Protein AF-A0AAD5C8G3-F1 (afdb_monomer_lite)

pLDDT: mean 83.05, std 10.78, range [48.31, 94.31]

Organism: Ambrosia artemisiifolia (NCBI:txid4212)

Sequence (54 aa):
MIMSYIKVPSCLILAVTPANSDLANSDALQIAGNADPDGYRTIGVITKVQMQYT

Foldseek 3Di:
DVLVQLLPPPDAQEQEDEPVDDPVPRPSVVSNCVNPVPCPRYDYHYHNPPPPDD

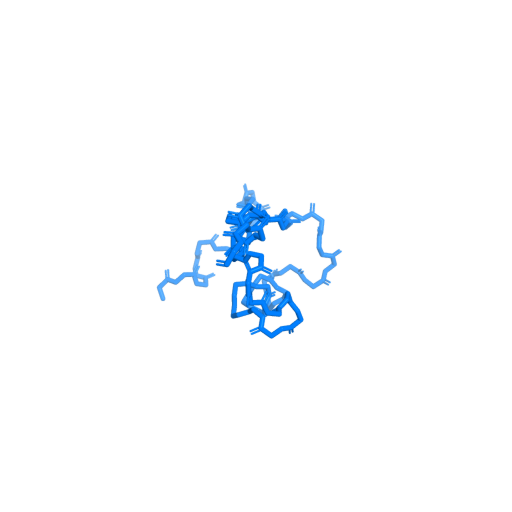Secondary struc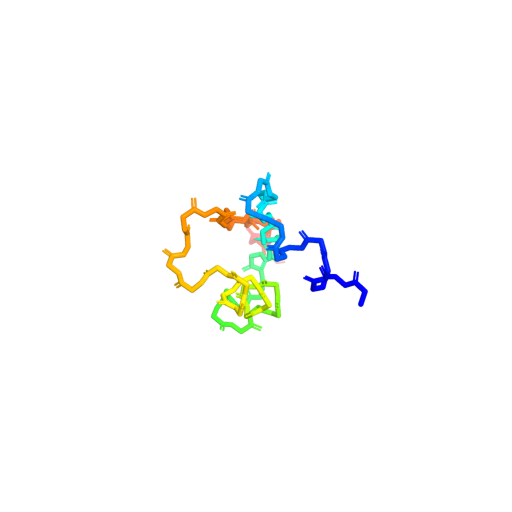ture (DSSP, 8-state):
--HHHHTSTTPPEEEEEETTS-GGG-HHHHHHHHH-TT-TTEEEEEE-------

Radius of gyration: 12.68 Å; chains: 1; bounding box: 28×18×38 Å

InterPro domains:
  IPR022812 Dynamin [PR00195] (18-36)
  IPR022812 Dynamin [PR00195] (37-53)
  IPR022812 Dynamin [PTHR11566] (1-49)
  IPR027417 P-loop containing nucleoside triphosphate hydrolase [G3DSA:3.40.50.300] (1-52)
  IPR027417 P-loop containing nucleoside triphosphate hydrolase [SSF52540] (1-48)
  IPR030381 Dynamin-type guanine nucleotide-binding (G) domain [PS51718] (1-54)
  IPR045063 Dynamin, N-terminal [PF00350] (1-49)

Structure (mmCIF, N/CA/C/O backbone):
data_AF-A0AAD5C8G3-F1
#
_entry.id   AF-A0AAD5C8G3-F1
#
loop_
_atom_site.group_PDB
_atom_site.id
_atom_site.type_symbol
_atom_site.label_atom_id
_atom_site.label_alt_id
_atom_site.label_comp_id
_atom_site.label_asym_id
_atom_site.label_entity_id
_atom_site.label_seq_id
_atom_site.pdbx_PDB_ins_code
_atom_site.Cartn_x
_atom_site.Cartn_y
_atom_site.Cartn_z
_atom_site.occupancy
_atom_site.B_iso_or_equiv
_atom_site.auth_seq_id
_atom_site.auth_comp_id
_atom_site.auth_asym_id
_atom_site.auth_atom_id
_atom_site.pdbx_PDB_model_num
ATOM 1 N N . MET A 1 1 ? 4.803 9.430 11.687 1.00 74.38 1 MET A N 1
ATOM 2 C CA . MET A 1 1 ? 4.029 10.541 11.090 1.00 74.38 1 MET A CA 1
ATOM 3 C C . MET A 1 1 ? 3.013 10.098 10.026 1.00 74.38 1 MET A C 1
ATOM 5 O O . MET A 1 1 ? 2.040 10.806 9.871 1.00 74.38 1 MET A O 1
ATOM 9 N N . ILE A 1 2 ? 3.129 8.938 9.356 1.00 82.81 2 ILE A N 1
ATOM 10 C CA . ILE A 1 2 ? 2.094 8.454 8.402 1.00 82.81 2 ILE A CA 1
ATOM 11 C C . ILE A 1 2 ? 1.004 7.588 9.060 1.00 82.81 2 ILE A C 1
ATOM 13 O O . ILE A 1 2 ? -0.176 7.717 8.747 1.00 82.81 2 ILE A O 1
ATOM 17 N N . MET A 1 3 ? 1.398 6.764 10.039 1.00 83.19 3 MET A N 1
ATOM 18 C CA . MET A 1 3 ? 0.512 5.806 10.715 1.00 83.19 3 MET A CA 1
ATOM 19 C C . MET A 1 3 ? -0.711 6.459 11.369 1.00 83.19 3 MET A C 1
ATOM 21 O O . MET A 1 3 ? -1.777 5.858 11.402 1.00 83.19 3 MET A O 1
ATOM 25 N N . SER A 1 4 ? -0.581 7.691 11.866 1.00 86.56 4 SER A N 1
ATOM 26 C CA . SER A 1 4 ? -1.688 8.416 12.499 1.00 86.56 4 SER A CA 1
ATOM 27 C C . SER A 1 4 ? -2.792 8.812 11.513 1.00 86.56 4 SER A C 1
ATOM 29 O O . SER A 1 4 ? -3.937 8.937 11.927 1.00 86.56 4 SER A O 1
ATOM 31 N N . TYR A 1 5 ? -2.468 8.975 10.224 1.00 87.56 5 TYR A N 1
ATOM 32 C CA . TYR A 1 5 ? -3.437 9.317 9.179 1.00 87.56 5 TYR A CA 1
ATOM 33 C C . TYR A 1 5 ? -4.079 8.066 8.579 1.00 87.56 5 TYR A C 1
ATOM 35 O O . TYR A 1 5 ? -5.300 7.975 8.500 1.00 87.56 5 TYR A O 1
ATOM 43 N N . ILE A 1 6 ? -3.272 7.059 8.231 1.00 89.38 6 ILE A N 1
ATOM 44 C CA . ILE A 1 6 ? -3.770 5.845 7.563 1.00 89.38 6 ILE A CA 1
ATOM 45 C C . ILE A 1 6 ? -4.553 4.911 8.500 1.00 89.38 6 ILE A C 1
ATOM 47 O O .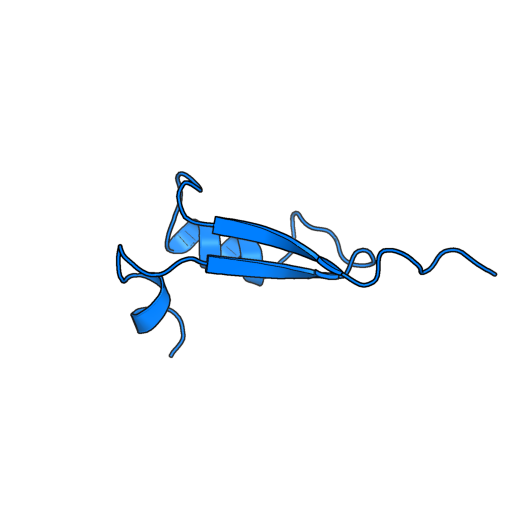 ILE A 1 6 ? -5.312 4.062 8.041 1.00 89.38 6 ILE A O 1
ATOM 51 N N . LYS A 1 7 ? -4.427 5.070 9.824 1.00 86.69 7 LYS A N 1
ATOM 52 C CA . LYS A 1 7 ? -5.258 4.347 10.805 1.00 86.69 7 LYS A CA 1
ATOM 53 C C . LYS A 1 7 ? -6.681 4.895 10.924 1.00 86.69 7 LYS A C 1
ATOM 55 O O . LYS A 1 7 ? -7.521 4.235 11.526 1.00 86.69 7 LYS A O 1
ATOM 60 N N . VAL A 1 8 ? -6.966 6.073 10.366 1.00 90.88 8 VAL A N 1
ATOM 61 C CA . VAL A 1 8 ? -8.321 6.630 10.373 1.00 90.88 8 VAL A CA 1
ATOM 62 C C . VAL A 1 8 ? -9.202 5.802 9.424 1.00 90.88 8 VAL A C 1
ATOM 64 O O . VAL A 1 8 ? -8.840 5.668 8.256 1.00 90.88 8 VAL A O 1
ATOM 67 N N . PRO A 1 9 ? -10.361 5.274 9.865 1.00 85.25 9 PRO A N 1
ATOM 68 C CA . PRO A 1 9 ? -11.195 4.393 9.037 1.00 85.25 9 PRO A CA 1
ATOM 69 C C . PRO A 1 9 ? -11.706 5.037 7.742 1.00 85.25 9 PRO A C 1
ATOM 71 O O . PRO A 1 9 ? -11.893 4.350 6.747 1.00 85.25 9 PRO A O 1
ATOM 74 N N . SER A 1 10 ? -11.905 6.359 7.738 1.00 89.94 10 SER A N 1
ATOM 75 C CA . SER A 1 10 ? -12.322 7.132 6.561 1.00 89.94 10 SER A CA 1
ATOM 76 C C . SER A 1 10 ? -11.172 7.504 5.616 1.00 89.94 10 SER A C 1
ATOM 78 O O . SER A 1 10 ? -11.404 8.153 4.598 1.00 89.94 10 SER A O 1
ATOM 80 N N . CYS A 1 11 ? -9.931 7.127 5.936 1.00 91.00 11 CYS A N 1
ATOM 81 C CA . CYS A 1 11 ? -8.773 7.381 5.089 1.00 91.00 11 CYS A CA 1
ATOM 82 C C . CYS A 1 11 ? -8.626 6.272 4.041 1.00 91.00 11 CYS A C 1
ATOM 84 O O . CYS A 1 11 ? -8.478 5.097 4.388 1.00 91.00 11 CYS A O 1
ATOM 86 N N . LEU A 1 12 ? -8.637 6.676 2.769 1.00 92.31 12 LEU A N 1
ATOM 87 C CA . LEU A 1 12 ? -8.293 5.831 1.630 1.00 92.31 12 LEU A CA 1
ATOM 88 C C . LEU A 1 12 ? -6.773 5.843 1.427 1.00 92.31 12 LEU A C 1
ATOM 90 O O . LEU A 1 12 ? -6.163 6.911 1.334 1.00 92.31 12 LEU A O 1
ATOM 94 N N . ILE A 1 13 ? -6.165 4.664 1.339 1.00 92.94 13 ILE A N 1
ATOM 95 C CA . ILE A 1 13 ? -4.724 4.496 1.161 1.00 92.94 13 ILE A CA 1
ATOM 96 C C . ILE A 1 13 ? -4.433 4.292 -0.326 1.00 92.94 13 ILE A C 1
ATOM 98 O O . ILE A 1 13 ? -4.931 3.354 -0.941 1.00 92.94 13 ILE A O 1
ATOM 102 N N . LEU A 1 14 ? -3.605 5.160 -0.909 1.00 93.06 14 LEU A N 1
ATOM 103 C CA . LEU A 1 14 ? -3.150 5.039 -2.294 1.00 93.06 14 LEU A CA 1
ATOM 104 C C . LEU A 1 14 ? -1.685 4.583 -2.302 1.00 93.06 14 LEU A C 1
ATOM 106 O O . LEU A 1 14 ? -0.772 5.387 -2.106 1.00 93.06 14 LEU A O 1
ATOM 110 N N . ALA A 1 15 ? -1.458 3.284 -2.479 1.00 91.19 15 ALA A N 1
ATOM 111 C CA . ALA A 1 15 ? -0.126 2.690 -2.463 1.00 91.19 15 ALA A CA 1
ATOM 112 C C . ALA A 1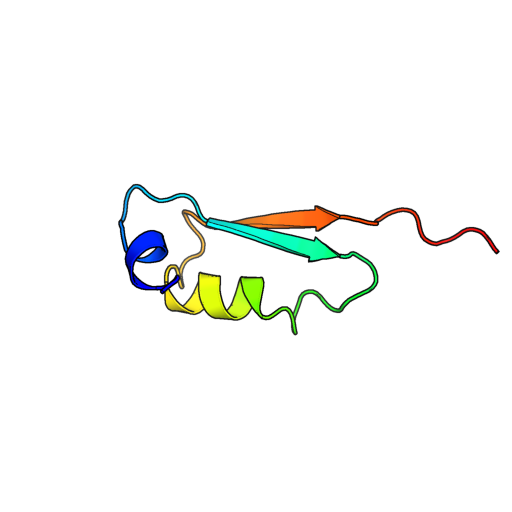 15 ? 0.511 2.811 -3.855 1.00 91.19 15 ALA A C 1
ATOM 114 O O . ALA A 1 15 ? 0.276 1.984 -4.734 1.00 91.19 15 ALA A O 1
ATOM 115 N N . VAL A 1 16 ? 1.275 3.885 -4.069 1.00 90.12 16 VAL A N 1
ATOM 116 C CA . VAL A 1 16 ? 1.921 4.172 -5.357 1.00 90.12 16 VAL A CA 1
ATOM 117 C C . VAL A 1 16 ? 3.259 3.437 -5.457 1.00 90.12 16 VAL A C 1
ATOM 119 O O . VAL A 1 16 ? 4.198 3.753 -4.728 1.00 90.12 16 VAL A O 1
ATOM 122 N N . THR A 1 17 ? 3.370 2.510 -6.405 1.00 87.50 17 THR A N 1
ATOM 123 C CA . THR A 1 17 ? 4.589 1.738 -6.674 1.00 87.50 17 THR A CA 1
ATOM 124 C C . THR A 1 17 ? 5.003 1.924 -8.136 1.00 87.50 17 THR A C 1
ATOM 126 O O . THR A 1 17 ? 4.156 1.901 -9.031 1.00 87.50 17 THR A O 1
ATOM 129 N N . PRO A 1 18 ? 6.287 2.161 -8.438 1.00 86.25 18 PRO A N 1
ATOM 130 C CA . PRO A 1 18 ? 6.737 2.223 -9.820 1.00 86.25 18 PRO A CA 1
ATOM 131 C C . PRO A 1 18 ? 6.855 0.811 -10.421 1.00 86.25 18 PRO A C 1
ATOM 133 O O . PRO A 1 18 ? 7.254 -0.124 -9.741 1.00 86.25 18 PRO A O 1
ATOM 136 N N . ALA A 1 19 ? 6.537 0.655 -11.706 1.00 84.12 19 ALA A N 1
ATOM 137 C CA . ALA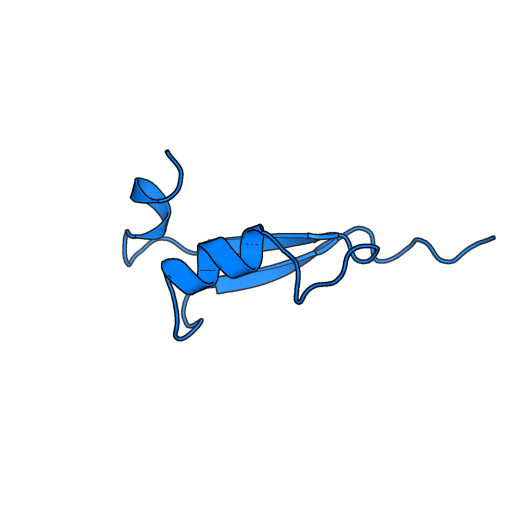 A 1 19 ? 6.476 -0.633 -12.404 1.00 84.12 19 ALA A CA 1
ATOM 138 C C . ALA A 1 19 ? 7.838 -1.323 -12.565 1.00 84.12 19 ALA A C 1
ATOM 140 O O . ALA A 1 19 ? 7.893 -2.508 -12.869 1.00 84.12 19 ALA A O 1
ATOM 141 N N . ASN A 1 20 ? 8.931 -0.578 -12.392 1.00 80.12 20 ASN A N 1
ATOM 142 C CA . ASN A 1 20 ? 10.291 -1.108 -12.411 1.00 80.12 20 ASN A CA 1
ATOM 143 C C . ASN A 1 20 ? 10.731 -1.687 -11.054 1.00 80.12 20 ASN A C 1
ATOM 145 O O . ASN A 1 20 ? 11.840 -2.203 -10.956 1.00 80.12 20 ASN A O 1
ATOM 149 N N . SER A 1 21 ? 9.911 -1.551 -10.010 1.00 71.19 21 SER A N 1
ATOM 150 C CA . SER A 1 21 ? 10.164 -2.104 -8.683 1.00 71.19 21 SER A CA 1
ATOM 151 C C . SER A 1 21 ? 9.145 -3.191 -8.366 1.00 71.19 21 SER A C 1
ATOM 153 O O . SER A 1 21 ? 7.967 -3.072 -8.702 1.00 71.19 21 SER A O 1
ATOM 155 N N . ASP A 1 22 ? 9.596 -4.244 -7.690 1.00 73.81 22 ASP A N 1
ATOM 156 C CA . ASP A 1 22 ? 8.741 -5.359 -7.299 1.00 73.81 22 ASP A CA 1
ATOM 157 C C . ASP A 1 22 ? 7.616 -4.906 -6.360 1.00 73.81 22 ASP A C 1
ATOM 159 O O . ASP A 1 22 ? 7.854 -4.388 -5.266 1.00 73.81 22 ASP A O 1
ATOM 163 N N . LEU A 1 23 ? 6.369 -5.160 -6.766 1.00 68.06 23 LEU A N 1
ATOM 164 C CA . LEU A 1 23 ? 5.168 -4.813 -6.000 1.00 68.06 23 LEU A CA 1
ATOM 165 C C . LEU A 1 23 ? 5.147 -5.478 -4.614 1.00 68.06 23 LEU A C 1
ATOM 167 O O . LEU A 1 23 ? 4.742 -4.858 -3.633 1.00 68.06 23 LEU A O 1
ATOM 171 N N . ALA A 1 24 ? 5.632 -6.721 -4.528 1.00 66.94 24 ALA A N 1
ATOM 172 C CA . ALA A 1 24 ? 5.682 -7.501 -3.292 1.00 66.94 24 ALA A CA 1
ATOM 173 C C . ALA A 1 24 ? 6.684 -6.952 -2.260 1.00 66.94 24 ALA A C 1
ATOM 175 O O . ALA A 1 24 ? 6.534 -7.209 -1.068 1.00 66.94 24 ALA A O 1
ATOM 176 N N . ASN A 1 25 ? 7.679 -6.175 -2.702 1.00 71.38 25 ASN A N 1
ATOM 177 C CA . ASN A 1 25 ? 8.678 -5.564 -1.826 1.00 71.38 25 ASN A CA 1
ATOM 178 C C . ASN A 1 25 ? 8.455 -4.053 -1.651 1.00 71.38 25 ASN A C 1
ATOM 180 O O . ASN A 1 25 ? 9.350 -3.327 -1.229 1.00 71.38 25 ASN A O 1
ATOM 184 N N . SER A 1 26 ? 7.272 -3.554 -2.018 1.00 76.75 26 SER A N 1
ATOM 185 C CA . SER A 1 26 ? 6.967 -2.135 -1.904 1.00 76.75 26 SER A CA 1
ATOM 186 C C . SER A 1 26 ? 6.679 -1.752 -0.452 1.00 76.75 26 SER A C 1
ATOM 188 O O . SER A 1 26 ? 5.687 -2.197 0.129 1.00 76.75 26 SER A O 1
ATOM 190 N N . ASP A 1 27 ? 7.489 -0.842 0.097 1.00 81.88 27 ASP A N 1
ATOM 191 C CA . ASP A 1 27 ? 7.278 -0.257 1.431 1.00 81.88 27 ASP A CA 1
ATOM 192 C C . ASP A 1 27 ? 5.873 0.349 1.580 1.00 81.88 27 ASP A C 1
ATOM 194 O O . ASP A 1 27 ? 5.260 0.278 2.645 1.00 81.88 27 ASP A O 1
ATOM 198 N N . ALA A 1 28 ? 5.326 0.907 0.493 1.00 84.25 28 ALA A N 1
ATOM 199 C CA . ALA A 1 28 ? 3.986 1.484 0.472 1.00 84.25 28 ALA A CA 1
ATOM 200 C C . ALA A 1 28 ? 2.900 0.428 0.734 1.00 84.25 28 ALA A C 1
ATOM 202 O O . ALA A 1 28 ? 2.005 0.677 1.540 1.00 84.25 28 ALA A O 1
ATOM 203 N N . LEU A 1 29 ? 2.995 -0.754 0.108 1.00 85.31 29 LEU A N 1
ATOM 204 C CA . LEU A 1 29 ? 2.055 -1.852 0.353 1.00 85.31 29 LEU A CA 1
ATOM 205 C C . LEU A 1 29 ? 2.246 -2.473 1.737 1.00 85.31 29 LEU A C 1
ATOM 207 O O . LEU A 1 29 ? 1.254 -2.800 2.379 1.00 85.31 29 LEU A O 1
ATOM 211 N N . GLN A 1 30 ? 3.482 -2.608 2.225 1.00 88.00 30 GLN A N 1
ATOM 212 C CA . GLN A 1 30 ? 3.725 -3.141 3.572 1.00 88.00 30 GLN A CA 1
ATOM 213 C C . GLN A 1 30 ? 3.134 -2.229 4.653 1.00 88.00 30 GLN A C 1
ATOM 215 O O . GLN A 1 30 ? 2.462 -2.684 5.580 1.00 88.00 30 GLN A O 1
ATOM 220 N N . ILE A 1 31 ? 3.336 -0.916 4.523 1.00 88.50 31 ILE A N 1
ATOM 221 C CA . ILE A 1 31 ? 2.774 0.069 5.451 1.00 88.50 31 ILE A CA 1
ATOM 222 C C . ILE A 1 31 ? 1.246 0.118 5.333 1.00 88.50 31 ILE A C 1
ATOM 224 O O . ILE A 1 31 ? 0.569 0.220 6.358 1.00 88.50 31 ILE A O 1
ATOM 228 N N . ALA A 1 32 ? 0.705 0.018 4.115 1.00 89.31 32 ALA A N 1
ATOM 229 C CA . ALA A 1 32 ? -0.734 -0.055 3.890 1.00 89.31 32 ALA A CA 1
ATOM 230 C C . ALA A 1 32 ? -1.341 -1.307 4.533 1.00 89.31 32 ALA A C 1
ATOM 232 O O . ALA A 1 32 ? -2.288 -1.173 5.296 1.00 89.31 32 ALA A O 1
ATOM 233 N N . GLY A 1 33 ? -0.743 -2.487 4.341 1.00 89.31 33 GLY A N 1
ATOM 234 C CA . GLY A 1 33 ? -1.194 -3.745 4.946 1.00 89.31 33 GLY A CA 1
ATOM 235 C C . GLY A 1 33 ? -1.144 -3.740 6.476 1.00 89.31 33 GLY A C 1
ATOM 236 O O . GLY A 1 33 ? -2.013 -4.311 7.126 1.00 89.31 33 GLY A O 1
ATOM 237 N N . ASN A 1 34 ? -0.199 -3.013 7.081 1.00 89.25 34 ASN A N 1
ATOM 238 C CA . ASN A 1 34 ? -0.169 -2.823 8.536 1.00 89.25 34 ASN A CA 1
ATOM 239 C C . ASN A 1 34 ? -1.336 -1.969 9.066 1.00 89.25 34 ASN A C 1
ATOM 241 O O . ASN A 1 34 ? -1.676 -2.058 10.247 1.00 89.25 34 ASN A O 1
ATOM 245 N N . ALA A 1 35 ? -1.917 -1.104 8.233 1.00 88.69 35 ALA A N 1
ATOM 246 C CA . ALA A 1 35 ? -3.076 -0.289 8.589 1.00 88.69 35 ALA A CA 1
ATOM 247 C C . ALA A 1 35 ? -4.401 -0.908 8.117 1.00 88.69 35 ALA A C 1
ATOM 249 O O . ALA A 1 35 ? -5.425 -0.721 8.772 1.00 88.69 35 ALA A O 1
ATOM 250 N N . ASP A 1 36 ? -4.384 -1.633 7.005 1.00 91.38 36 ASP A N 1
ATOM 251 C CA . ASP A 1 36 ? -5.525 -2.236 6.321 1.00 91.38 36 ASP A CA 1
ATOM 252 C C . ASP A 1 36 ? -5.171 -3.662 5.850 1.00 91.38 36 ASP A C 1
ATOM 254 O O . ASP A 1 36 ? -4.883 -3.870 4.670 1.00 91.38 36 ASP A O 1
ATOM 258 N N . PRO A 1 37 ? -5.163 -4.650 6.765 1.00 88.81 37 PRO A N 1
ATOM 259 C CA . PRO A 1 37 ? -4.768 -6.025 6.447 1.00 88.81 37 PRO A CA 1
ATOM 260 C C . PRO A 1 37 ? -5.703 -6.706 5.443 1.00 88.81 37 PRO A C 1
ATOM 262 O O . PRO A 1 37 ? -5.266 -7.560 4.676 1.00 88.81 37 PRO A O 1
ATOM 265 N N . ASP A 1 38 ? -6.979 -6.313 5.444 1.00 89.62 38 ASP A N 1
ATOM 266 C CA . ASP A 1 38 ? -8.007 -6.862 4.560 1.00 89.62 38 ASP A CA 1
ATOM 267 C C . ASP A 1 38 ? -8.024 -6.184 3.176 1.00 89.62 38 ASP A C 1
ATOM 269 O O . ASP A 1 38 ? -8.663 -6.678 2.248 1.00 89.62 38 ASP A O 1
ATOM 273 N N . GLY A 1 39 ? -7.338 -5.044 3.021 1.00 88.44 39 GLY A N 1
ATOM 274 C CA . GLY A 1 39 ? -7.216 -4.323 1.752 1.00 88.44 39 GLY A CA 1
ATOM 275 C C . GLY A 1 39 ? -8.480 -3.593 1.276 1.00 88.44 39 GLY A C 1
ATOM 276 O O . GLY A 1 39 ? -8.513 -3.130 0.137 1.00 88.44 39 GLY A O 1
ATOM 277 N N . TYR A 1 40 ? -9.522 -3.454 2.105 1.00 92.50 40 TYR A N 1
ATOM 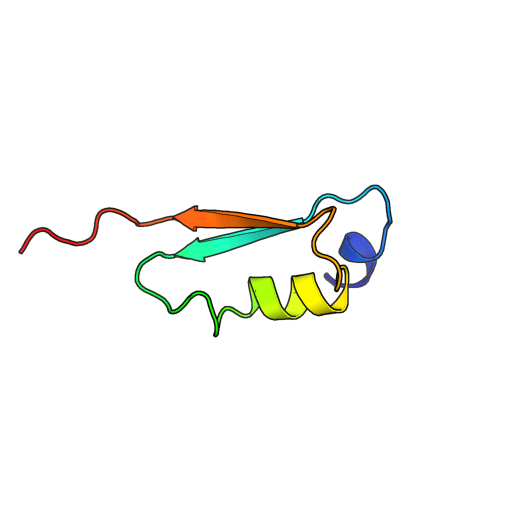278 C CA . TYR A 1 40 ? -10.799 -2.836 1.701 1.00 92.50 40 TYR A CA 1
ATOM 279 C C . TYR A 1 40 ? -10.696 -1.349 1.352 1.00 92.50 40 TYR A C 1
ATOM 281 O O . TYR A 1 40 ? -11.564 -0.807 0.667 1.00 92.50 40 TYR A O 1
ATOM 289 N N . ARG A 1 41 ? -9.657 -0.672 1.839 1.00 94.31 41 ARG A N 1
ATOM 290 C CA . ARG A 1 41 ? -9.455 0.775 1.695 1.00 94.31 41 ARG A CA 1
ATOM 291 C C . ARG A 1 41 ? -8.067 1.110 1.160 1.00 94.31 41 ARG A C 1
ATOM 293 O O . ARG A 1 41 ? -7.619 2.248 1.295 1.00 94.31 41 ARG A O 1
ATOM 300 N N . THR A 1 42 ? -7.416 0.143 0.518 1.00 93.19 42 THR A N 1
ATOM 301 C CA . THR A 1 42 ? -6.105 0.303 -0.108 1.00 93.19 42 THR A CA 1
ATOM 302 C C . THR A 1 42 ? -6.209 0.097 -1.613 1.00 93.19 42 THR A C 1
ATOM 304 O O . THR A 1 42 ? -6.640 -0.949 -2.084 1.00 93.19 42 THR A O 1
ATOM 307 N N . ILE A 1 43 ? -5.773 1.089 -2.385 1.00 92.81 43 ILE A N 1
ATOM 308 C CA . ILE A 1 43 ? -5.699 1.023 -3.845 1.00 92.81 43 ILE A CA 1
ATOM 309 C C . ILE A 1 43 ? -4.227 1.046 -4.251 1.00 92.81 43 ILE A C 1
ATOM 311 O O . ILE A 1 43 ? -3.517 2.024 -4.005 1.00 92.81 43 ILE A O 1
ATOM 315 N N . GLY A 1 44 ? -3.771 -0.032 -4.888 1.00 90.19 44 GLY A N 1
ATOM 316 C CA . GLY A 1 44 ? -2.444 -0.102 -5.495 1.00 90.19 44 GLY A CA 1
ATOM 317 C C . GLY A 1 44 ? -2.404 0.680 -6.806 1.00 90.19 44 GLY A C 1
ATOM 318 O O . GLY A 1 44 ? -3.177 0.401 -7.720 1.00 90.19 44 GLY A O 1
ATOM 319 N N . VAL A 1 45 ? -1.501 1.652 -6.913 1.00 90.69 45 VAL A N 1
ATOM 320 C CA . VAL A 1 45 ? -1.304 2.455 -8.124 1.00 90.69 45 VAL A CA 1
ATOM 321 C C . VAL A 1 45 ? 0.065 2.157 -8.698 1.00 90.69 45 VAL A C 1
ATOM 323 O O . VAL A 1 45 ? 1.088 2.481 -8.099 1.00 90.69 45 VAL A O 1
ATOM 326 N N . ILE A 1 46 ? 0.084 1.579 -9.893 1.00 88.25 46 ILE A N 1
ATOM 327 C CA . ILE A 1 46 ? 1.324 1.288 -10.603 1.00 88.25 46 ILE A CA 1
ATOM 328 C C . ILE A 1 46 ? 1.647 2.458 -11.533 1.00 88.25 46 ILE A C 1
ATOM 330 O O . ILE A 1 46 ? 0.850 2.831 -12.392 1.00 88.25 46 ILE A O 1
ATOM 334 N N . THR A 1 47 ? 2.825 3.052 -11.361 1.00 86.31 47 THR A N 1
ATOM 335 C CA . THR A 1 47 ? 3.320 4.173 -12.183 1.00 86.31 47 THR A CA 1
ATOM 336 C C . THR A 1 47 ? 4.533 3.750 -13.002 1.00 86.31 47 THR A C 1
ATOM 338 O O . THR A 1 47 ? 5.054 2.663 -12.802 1.00 86.31 47 THR A O 1
ATOM 341 N N . LYS A 1 48 ? 5.016 4.578 -13.938 1.00 83.75 48 LYS A N 1
ATOM 342 C CA . LYS A 1 48 ? 6.214 4.269 -14.753 1.00 83.75 48 LYS A CA 1
ATOM 343 C C . LYS A 1 48 ? 6.123 2.950 -15.552 1.00 83.75 48 LYS A C 1
ATOM 345 O O . LYS A 1 48 ? 7.140 2.322 -15.818 1.00 83.75 48 LYS A O 1
ATOM 350 N N . VAL A 1 49 ? 4.913 2.550 -15.956 1.00 72.69 49 VAL A N 1
ATOM 351 C CA . VAL A 1 49 ? 4.648 1.313 -16.724 1.00 72.69 49 VAL A CA 1
ATOM 352 C C . VAL A 1 49 ? 5.380 1.293 -18.074 1.00 72.69 49 VAL A C 1
ATOM 354 O O . VAL A 1 49 ? 5.731 0.233 -18.580 1.00 72.69 49 VAL A O 1
ATOM 357 N N . GLN A 1 50 ? 5.682 2.462 -18.638 1.00 60.28 50 GLN A N 1
ATOM 358 C CA . GLN A 1 50 ? 6.389 2.586 -19.907 1.00 60.28 50 GLN A CA 1
ATOM 359 C C . GLN A 1 50 ? 7.894 2.811 -19.671 1.00 60.28 50 GLN A C 1
ATOM 361 O O . GLN A 1 50 ? 8.374 3.939 -19.703 1.00 60.28 50 GLN A O 1
ATOM 366 N N . MET A 1 51 ? 8.631 1.727 -19.405 1.00 58.62 51 MET A N 1
ATOM 367 C CA . MET A 1 51 ? 10.108 1.696 -19.428 1.00 58.62 51 MET A CA 1
ATOM 368 C C . MET A 1 51 ? 10.662 0.519 -20.249 1.00 58.62 51 MET A C 1
ATOM 370 O O . MET A 1 51 ? 11.734 -0.001 -19.962 1.00 58.62 51 MET A O 1
ATOM 374 N N . GLN A 1 52 ? 9.933 0.081 -21.275 1.00 61.44 52 GLN A N 1
ATOM 375 C CA . GLN A 1 52 ? 10.459 -0.849 -22.274 1.00 61.44 52 GLN A CA 1
ATOM 376 C C . GLN A 1 52 ? 10.421 -0.174 -23.643 1.00 61.44 52 GLN A C 1
ATOM 378 O O . GLN A 1 52 ? 9.500 -0.388 -24.420 1.00 61.44 52 GLN A O 1
ATOM 383 N N . TYR A 1 53 ? 11.396 0.692 -23.910 1.00 55.34 53 TYR A N 1
ATOM 384 C CA . TYR A 1 53 ? 11.905 0.901 -25.262 1.00 55.34 53 TYR A CA 1
ATOM 385 C C . TYR A 1 53 ? 13.390 1.258 -25.158 1.00 55.34 53 TYR A C 1
ATOM 387 O O . TYR A 1 53 ? 13.719 2.349 -24.696 1.00 55.34 53 TYR A O 1
ATOM 395 N N . THR A 1 54 ? 14.207 0.304 -25.619 1.00 48.31 54 THR A N 1
ATOM 396 C CA . THR A 1 54 ? 15.664 0.335 -25.849 1.00 48.31 54 THR A CA 1
ATOM 397 C C . THR A 1 54 ? 16.573 0.377 -24.626 1.00 48.31 54 THR A C 1
ATOM 399 O O . THR A 1 54 ? 16.552 1.369 -23.869 1.00 48.31 54 THR A O 1
#